Protein AF-A0A2U1NJB2-F1 (afdb_monomer)

Solvent-accessible surface area (backbone atoms only — not comparable to full-atom values): 7468 Å² total; per-residue (Å²): 140,82,83,78,80,84,75,86,80,79,88,80,79,86,85,78,90,79,94,66,78,91,64,78,76,86,46,73,67,57,51,52,41,46,52,53,21,45,53,58,59,76,66,40,75,92,48,76,90,74,63,49,72,66,59,50,33,48,51,30,40,55,53,27,46,77,74,42,75,91,63,88,76,46,42,67,56,50,51,57,50,47,53,55,53,51,50,53,50,51,54,51,51,52,53,52,51,54,51,53,56,51,50,54,51,50,52,54,49,52,55,53,57,69,62,68,77,78,124

Secondary structure (DSSP, 8-state):
--------------------S---PPPHHHHHHHHHHHHHHHT-GGGTTT--HHHHHHHHHHHHHHHSTT----HHHHHHHHHHHHHHHHHHHHHHHHHHHHHHHHHHHHHHHHHTT--

Structure (mmCIF, N/CA/C/O backbone):
data_AF-A0A2U1NJB2-F1
#
_entry.id   AF-A0A2U1NJB2-F1
#
loop_
_atom_site.group_PDB
_atom_site.id
_atom_site.type_symbol
_atom_site.label_atom_id
_atom_site.label_alt_id
_atom_site.label_comp_id
_atom_site.label_asym_id
_atom_site.label_entity_id
_atom_site.label_seq_id
_atom_site.pdbx_PDB_ins_code
_atom_site.Cartn_x
_atom_site.Cartn_y
_atom_site.Cartn_z
_atom_site.occupancy
_atom_site.B_iso_or_equiv
_atom_site.auth_seq_id
_atom_site.auth_comp_id
_atom_site.auth_asym_id
_atom_site.auth_atom_id
_atom_site.pdbx_PDB_model_num
ATOM 1 N N . MET A 1 1 ? -9.407 -38.194 5.817 1.00 38.50 1 MET A N 1
ATOM 2 C CA . MET A 1 1 ? -9.655 -37.785 4.421 1.00 38.50 1 MET A CA 1
ATOM 3 C C . MET A 1 1 ? -10.063 -36.313 4.460 1.00 38.50 1 MET A C 1
ATOM 5 O O . MET A 1 1 ? -11.223 -35.984 4.295 1.00 38.50 1 MET A O 1
ATOM 9 N N . ASP A 1 2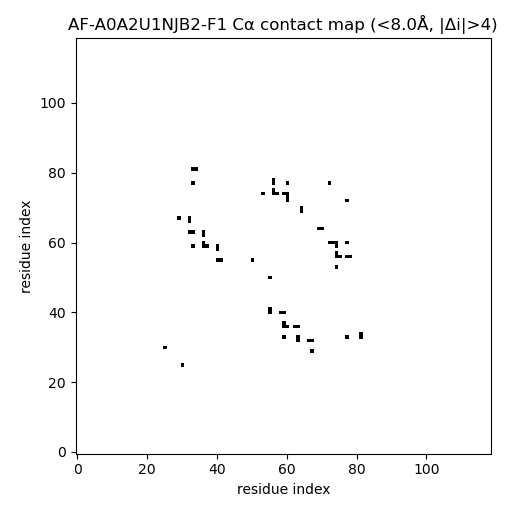 ? -9.267 -35.479 5.117 1.00 41.50 2 ASP A N 1
ATOM 10 C CA . ASP A 1 2 ? -8.056 -34.823 4.599 1.00 41.50 2 ASP A CA 1
ATOM 11 C C . ASP A 1 2 ? -8.439 -33.515 3.890 1.00 41.50 2 ASP A C 1
ATOM 13 O O . ASP A 1 2 ? -8.642 -33.456 2.683 1.00 41.50 2 ASP A O 1
ATOM 17 N N . GLY A 1 3 ? -8.665 -32.492 4.714 1.00 45.12 3 GLY A N 1
ATOM 18 C CA . GLY A 1 3 ? -8.837 -31.101 4.309 1.00 45.12 3 GLY A CA 1
ATOM 19 C C . GLY A 1 3 ? -7.681 -30.314 4.902 1.00 45.12 3 GLY A C 1
ATOM 20 O O . GLY A 1 3 ? -7.865 -29.598 5.883 1.00 45.12 3 GLY A O 1
ATOM 21 N N . GLY A 1 4 ? -6.485 -30.577 4.373 1.00 40.44 4 GLY A N 1
ATOM 22 C CA . GLY A 1 4 ? -5.232 -29.970 4.794 1.00 40.44 4 GLY A CA 1
ATOM 23 C C . GLY A 1 4 ? -5.292 -28.449 4.713 1.00 40.44 4 GLY A C 1
ATOM 24 O O . GLY A 1 4 ? -5.516 -27.868 3.653 1.00 40.44 4 GLY A O 1
ATOM 25 N N . ASP A 1 5 ? -5.096 -27.856 5.881 1.00 40.19 5 ASP A N 1
ATOM 26 C CA . ASP A 1 5 ? -4.708 -26.482 6.154 1.00 40.19 5 ASP A CA 1
ATOM 27 C C . ASP A 1 5 ? -3.739 -25.933 5.091 1.00 40.19 5 ASP A C 1
ATOM 29 O O . ASP A 1 5 ? -2.587 -26.360 4.988 1.00 40.19 5 ASP A O 1
ATOM 33 N N . LEU A 1 6 ? -4.206 -24.972 4.289 1.00 45.19 6 LEU A N 1
ATOM 34 C CA . LEU A 1 6 ? -3.340 -24.147 3.451 1.00 45.19 6 LEU A CA 1
ATOM 35 C C . LEU A 1 6 ? -2.674 -23.095 4.341 1.00 45.19 6 LEU A C 1
ATOM 37 O O . LEU A 1 6 ? -2.978 -21.902 4.265 1.00 45.19 6 LEU A O 1
ATOM 41 N N . SER A 1 7 ? -1.743 -23.547 5.181 1.00 42.19 7 SER A N 1
ATOM 42 C CA . SER A 1 7 ? -0.802 -22.659 5.844 1.00 42.19 7 SER A CA 1
ATOM 43 C C . SER A 1 7 ? 0.076 -22.025 4.759 1.00 42.19 7 SER A C 1
ATOM 45 O O . SER A 1 7 ? 0.993 -22.657 4.227 1.00 42.19 7 SER A O 1
ATOM 47 N N . LEU A 1 8 ? -0.207 -20.777 4.392 1.00 41.28 8 LEU A N 1
ATOM 48 C CA . LEU A 1 8 ? 0.729 -19.950 3.637 1.00 41.28 8 LEU A CA 1
ATOM 49 C C . LEU A 1 8 ? 1.828 -19.485 4.596 1.00 41.28 8 LEU A C 1
ATOM 51 O O . LEU A 1 8 ? 1.806 -18.364 5.098 1.00 41.28 8 LEU A O 1
ATOM 55 N N . ASN A 1 9 ? 2.768 -20.386 4.871 1.00 49.75 9 ASN A N 1
ATOM 56 C CA . ASN A 1 9 ? 4.047 -20.061 5.482 1.00 49.75 9 ASN A CA 1
ATOM 57 C C . ASN A 1 9 ? 5.046 -19.717 4.373 1.00 49.75 9 ASN A C 1
ATOM 59 O O . ASN A 1 9 ? 5.666 -20.613 3.813 1.00 49.75 9 ASN A O 1
ATOM 63 N N . GLU A 1 10 ? 5.238 -18.428 4.103 1.00 44.62 10 GLU A N 1
ATOM 64 C CA . GLU A 1 10 ? 6.469 -17.914 3.489 1.00 44.62 10 GLU A CA 1
ATOM 65 C C . GLU A 1 10 ? 6.875 -16.611 4.186 1.00 44.62 10 GLU A C 1
ATOM 67 O O . GLU A 1 10 ? 6.742 -15.501 3.670 1.00 44.62 10 GLU A O 1
ATOM 72 N N . ASP A 1 11 ? 7.384 -16.755 5.408 1.00 49.19 11 ASP A N 1
ATOM 73 C CA . ASP A 1 11 ? 8.129 -15.700 6.082 1.00 49.19 11 ASP A CA 1
ATOM 74 C C . ASP A 1 11 ? 9.571 -15.676 5.551 1.00 49.19 11 ASP A C 1
ATOM 76 O O . ASP A 1 11 ? 10.468 -16.304 6.112 1.00 49.19 11 ASP A O 1
ATOM 80 N N . VAL A 1 12 ? 9.831 -14.906 4.489 1.00 46.34 12 VAL A N 1
ATOM 81 C CA . VAL A 1 12 ? 11.201 -14.478 4.152 1.00 46.34 12 VAL A CA 1
ATOM 82 C C . VAL A 1 12 ? 11.388 -13.030 4.596 1.00 46.34 12 VAL A C 1
ATOM 84 O O . VAL A 1 12 ? 11.109 -12.071 3.878 1.00 46.34 12 VAL A O 1
ATOM 87 N N . GLN A 1 13 ? 11.857 -12.874 5.834 1.00 56.62 13 GLN A N 1
ATOM 88 C CA . GLN A 1 13 ? 12.224 -11.589 6.427 1.00 56.62 13 GLN A CA 1
ATOM 89 C C . GLN A 1 13 ? 13.696 -11.266 6.115 1.00 56.62 13 GLN A C 1
ATOM 91 O O . GLN A 1 13 ? 14.605 -11.791 6.756 1.00 56.62 13 GLN A O 1
ATOM 96 N N . VAL A 1 14 ? 13.955 -10.362 5.163 1.00 40.06 14 VAL A N 1
ATOM 97 C CA . VAL A 1 14 ? 15.296 -9.772 4.974 1.00 40.06 14 VAL A CA 1
ATOM 98 C C . VAL A 1 14 ? 15.466 -8.607 5.950 1.00 40.06 14 VAL A C 1
ATOM 100 O O . VAL A 1 14 ? 14.940 -7.510 5.758 1.00 40.06 14 VAL A O 1
ATOM 103 N N . GLY A 1 15 ? 16.182 -8.870 7.043 1.00 40.56 15 GLY A N 1
ATOM 104 C CA . GLY A 1 15 ? 16.401 -7.925 8.132 1.00 40.56 15 GLY A CA 1
ATOM 105 C C . GLY A 1 15 ? 17.368 -6.786 7.792 1.00 40.56 15 GLY A C 1
ATOM 106 O O . GLY A 1 15 ? 18.482 -6.998 7.315 1.00 40.56 15 GLY A O 1
ATOM 107 N N . LYS A 1 16 ? 16.984 -5.561 8.163 1.00 36.66 16 LYS A N 1
ATOM 108 C CA . LYS A 1 16 ? 17.919 -4.467 8.464 1.00 36.66 16 LYS A CA 1
ATOM 109 C C . LYS A 1 16 ? 17.457 -3.811 9.766 1.00 36.66 16 LYS A C 1
ATOM 111 O O . LYS A 1 16 ? 16.448 -3.111 9.793 1.00 36.66 16 LYS A O 1
ATOM 116 N N . GLY A 1 17 ? 18.152 -4.119 10.859 1.00 41.47 17 GLY A N 1
ATOM 117 C CA . GLY A 1 17 ? 17.814 -3.632 12.193 1.00 41.47 17 GLY A CA 1
ATOM 118 C C . GLY A 1 17 ? 17.953 -2.115 12.325 1.00 41.47 17 GLY A C 1
ATOM 119 O O . GLY A 1 17 ? 18.850 -1.519 11.736 1.00 41.47 17 GLY A O 1
ATOM 120 N N . ASN A 1 18 ? 17.054 -1.518 13.112 1.00 33.31 18 ASN A N 1
ATOM 121 C CA . ASN A 1 18 ? 17.341 -0.407 14.021 1.00 33.31 18 ASN A CA 1
ATOM 122 C C . ASN A 1 18 ? 16.186 -0.259 15.026 1.00 33.31 18 ASN A C 1
ATOM 124 O O . ASN A 1 18 ? 15.015 -0.141 14.663 1.00 33.31 18 ASN A O 1
ATOM 128 N N . SER A 1 19 ? 16.545 -0.296 16.302 1.00 52.34 19 SER A N 1
ATOM 129 C CA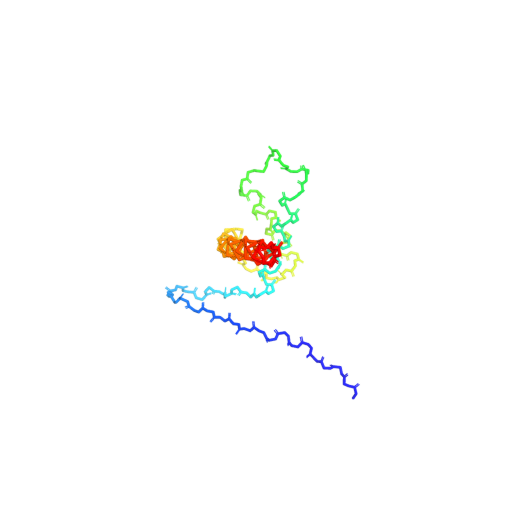 . SER A 1 19 ? 15.684 -0.334 17.481 1.00 52.34 19 SER A CA 1
ATOM 130 C C . SER A 1 19 ? 14.835 0.935 17.618 1.00 52.34 19 SER A C 1
ATOM 132 O O . SER A 1 19 ? 15.362 2.032 17.800 1.00 52.34 19 SER A O 1
ATOM 134 N N . LYS A 1 20 ? 13.507 0.784 17.565 1.00 42.31 20 LYS A N 1
ATOM 135 C CA . LYS A 1 20 ? 12.515 1.731 18.107 1.00 42.31 20 LYS A CA 1
ATOM 136 C C . LYS A 1 20 ? 11.175 1.005 18.253 1.00 42.31 20 LYS A C 1
ATOM 138 O O . LYS A 1 20 ? 10.558 0.714 17.235 1.00 42.31 20 LYS A O 1
ATOM 143 N N . ALA A 1 21 ? 10.806 0.738 19.511 1.00 43.09 21 ALA A N 1
ATOM 144 C CA . ALA A 1 21 ? 9.495 0.331 20.032 1.00 43.09 21 ALA A CA 1
ATOM 145 C C . ALA A 1 21 ? 8.631 -0.506 19.081 1.00 43.09 21 ALA A C 1
ATOM 147 O O . ALA A 1 21 ? 8.014 0.084 18.201 1.00 43.09 21 ALA A O 1
ATOM 148 N N . ASP A 1 22 ? 8.591 -1.830 19.286 1.00 45.09 22 ASP A N 1
ATOM 149 C CA . ASP A 1 22 ? 7.622 -2.817 18.771 1.00 45.09 22 ASP A CA 1
ATOM 150 C C . ASP A 1 22 ? 6.719 -2.322 17.633 1.00 45.09 22 ASP A C 1
ATOM 152 O O . ASP A 1 22 ? 5.486 -2.300 17.714 1.00 45.09 22 ASP 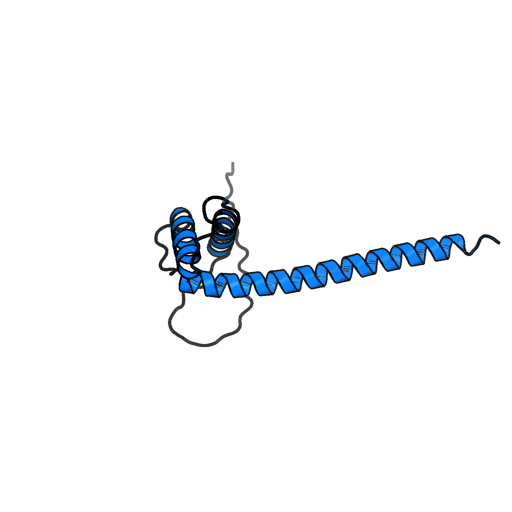A O 1
ATOM 156 N N . LYS A 1 23 ? 7.332 -1.887 16.530 1.00 59.81 23 LYS A N 1
ATOM 157 C CA . LYS A 1 23 ? 6.590 -1.565 15.323 1.00 59.81 23 LYS A CA 1
ATOM 158 C C . LYS A 1 23 ? 6.163 -2.909 14.789 1.00 59.81 23 LYS A C 1
ATOM 160 O O . LYS A 1 23 ? 6.988 -3.603 14.208 1.00 59.81 23 LYS A O 1
ATOM 165 N N . LYS A 1 24 ? 4.894 -3.273 15.009 1.00 73.38 24 LYS A N 1
ATOM 166 C CA . LYS A 1 24 ? 4.286 -4.474 14.425 1.00 73.38 24 LYS A CA 1
ATOM 167 C C . LYS A 1 24 ? 4.776 -4.594 12.982 1.00 73.38 24 LYS A C 1
ATOM 169 O O . LYS A 1 24 ? 4.531 -3.677 12.187 1.00 73.38 24 LYS A O 1
ATOM 174 N N . ASN A 1 25 ? 5.496 -5.666 12.671 1.00 88.00 25 ASN A N 1
ATOM 175 C CA . ASN A 1 25 ? 6.026 -5.884 11.330 1.00 88.00 25 ASN A CA 1
ATOM 176 C C . ASN A 1 25 ? 4.869 -5.929 10.325 1.00 88.00 25 ASN A C 1
ATOM 178 O O . ASN A 1 25 ? 3.741 -6.264 10.690 1.00 88.00 25 ASN A O 1
ATOM 182 N N . TRP A 1 26 ? 5.127 -5.503 9.091 1.00 93.94 26 TRP A N 1
ATOM 183 C CA . TRP A 1 26 ? 4.155 -5.633 8.007 1.00 93.94 26 TRP A CA 1
ATOM 184 C C . TR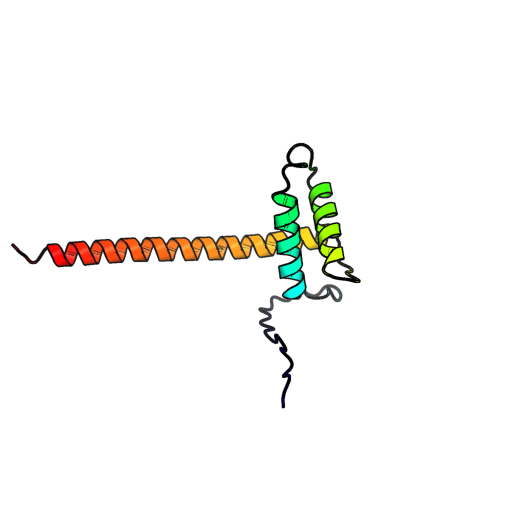P A 1 26 ? 4.108 -7.092 7.570 1.00 93.94 26 TRP A C 1
ATOM 186 O O . TRP A 1 26 ? 5.160 -7.676 7.322 1.00 93.94 26 TRP A O 1
ATOM 196 N N . THR A 1 27 ? 2.913 -7.672 7.498 1.00 94.00 27 THR A N 1
ATOM 197 C CA . THR A 1 27 ? 2.737 -9.026 6.954 1.00 94.00 27 THR A CA 1
ATOM 198 C C . THR A 1 27 ? 2.492 -8.969 5.449 1.00 94.00 27 THR A C 1
ATOM 200 O O . THR A 1 27 ? 2.000 -7.960 4.939 1.00 94.00 27 THR A O 1
ATOM 203 N N . ALA A 1 28 ? 2.755 -10.065 4.733 1.00 93.25 28 ALA A N 1
ATOM 204 C CA . ALA A 1 28 ? 2.446 -10.159 3.304 1.00 93.25 28 ALA A CA 1
ATOM 205 C C . ALA A 1 28 ? 0.952 -9.891 3.019 1.00 93.25 28 ALA A C 1
ATOM 207 O O . ALA A 1 28 ? 0.604 -9.219 2.052 1.00 93.25 28 ALA A O 1
ATOM 208 N N . ILE A 1 29 ? 0.058 -10.338 3.909 1.00 94.88 29 ILE A N 1
ATOM 209 C CA . ILE A 1 29 ? -1.386 -10.078 3.811 1.00 94.88 29 ILE A CA 1
ATOM 210 C C . ILE A 1 29 ? -1.681 -8.573 3.912 1.00 94.88 29 ILE A C 1
ATOM 212 O O . ILE A 1 29 ? -2.446 -8.042 3.104 1.00 94.88 29 ILE A O 1
ATOM 216 N N . GLU A 1 30 ? -1.059 -7.869 4.866 1.00 96.19 30 GLU A N 1
ATOM 217 C CA . GLU A 1 30 ? -1.197 -6.412 4.985 1.00 96.19 30 GLU A CA 1
ATOM 218 C C . GLU A 1 30 ? -0.637 -5.696 3.742 1.00 96.19 30 GLU A C 1
ATOM 220 O O . GLU A 1 30 ? -1.237 -4.740 3.253 1.00 96.19 30 GLU A O 1
ATOM 225 N N . GLU A 1 31 ? 0.484 -6.155 3.191 1.00 96.81 31 GLU A N 1
ATOM 226 C CA . GLU A 1 31 ? 1.081 -5.574 1.982 1.00 96.81 31 GLU A CA 1
ATOM 227 C C . GLU A 1 31 ? 0.185 -5.747 0.749 1.00 96.81 31 GLU A C 1
ATOM 229 O O . GLU A 1 31 ? -0.042 -4.786 0.008 1.00 96.81 31 GLU A O 1
ATOM 234 N N . VAL A 1 32 ? -0.394 -6.936 0.562 1.00 96.38 32 VAL A N 1
ATOM 235 C CA . VAL A 1 32 ? -1.354 -7.210 -0.517 1.00 96.38 32 VAL A CA 1
ATOM 236 C C . VAL A 1 32 ? -2.615 -6.360 -0.355 1.00 96.38 32 VAL A C 1
ATOM 238 O O . VAL A 1 32 ? -3.103 -5.790 -1.335 1.00 96.38 32 VAL A O 1
ATOM 241 N N . ALA A 1 33 ? -3.143 -6.235 0.865 1.00 97.62 33 ALA A N 1
ATOM 242 C CA . ALA A 1 33 ? -4.304 -5.389 1.135 1.00 97.62 33 ALA A CA 1
ATOM 243 C C . ALA A 1 33 ? -4.013 -3.906 0.846 1.00 97.62 33 ALA A C 1
ATOM 245 O O . ALA A 1 33 ? -4.845 -3.223 0.245 1.00 97.62 33 ALA A O 1
ATOM 246 N N . LEU A 1 34 ? -2.819 -3.421 1.204 1.00 98.00 34 LEU A N 1
ATOM 247 C CA . LEU A 1 34 ? -2.376 -2.062 0.892 1.00 98.00 34 LEU A CA 1
ATOM 248 C C . LEU A 1 34 ? -2.289 -1.831 -0.622 1.00 98.00 34 LEU A C 1
ATOM 250 O O . LEU A 1 34 ? -2.792 -0.819 -1.109 1.00 98.00 34 LEU A O 1
ATOM 254 N N . ALA A 1 35 ? -1.712 -2.771 -1.373 1.00 97.25 35 ALA A N 1
ATOM 255 C CA . ALA A 1 35 ? -1.626 -2.665 -2.829 1.00 97.25 35 ALA A CA 1
ATOM 256 C C . ALA A 1 35 ? -3.011 -2.617 -3.490 1.00 97.25 35 ALA A C 1
ATOM 258 O O . ALA A 1 35 ? -3.267 -1.749 -4.329 1.00 97.25 35 ALA A O 1
ATOM 259 N N . LYS A 1 36 ? -3.933 -3.490 -3.064 1.00 96.06 36 LYS A N 1
ATOM 260 C CA . LYS A 1 36 ? -5.324 -3.497 -3.545 1.00 96.06 36 LYS A CA 1
ATOM 261 C C . LYS A 1 36 ? -6.028 -2.168 -3.267 1.00 96.06 36 LYS A C 1
ATOM 263 O O . LYS A 1 36 ? -6.621 -1.593 -4.179 1.00 96.06 36 LYS A O 1
ATOM 268 N N . ALA A 1 37 ? -5.924 -1.661 -2.037 1.00 96.12 37 ALA A N 1
ATOM 269 C CA . ALA A 1 37 ? -6.511 -0.381 -1.650 1.00 96.12 37 ALA A CA 1
ATOM 270 C C . ALA A 1 37 ? -5.929 0.784 -2.467 1.00 96.12 37 ALA A C 1
ATOM 272 O O . ALA A 1 37 ? -6.676 1.629 -2.960 1.00 96.12 37 ALA A O 1
ATOM 273 N N . TRP A 1 38 ? -4.607 0.812 -2.664 1.00 95.25 38 TRP A N 1
ATOM 274 C CA . TRP A 1 38 ? -3.952 1.859 -3.444 1.00 95.25 38 TRP A CA 1
ATOM 275 C C . TRP A 1 38 ? -4.436 1.877 -4.897 1.00 95.25 38 TRP A C 1
ATOM 277 O O . TRP A 1 38 ? -4.828 2.940 -5.374 1.00 95.25 38 TRP A O 1
ATOM 287 N N . ILE A 1 39 ? -4.474 0.722 -5.576 1.00 93.31 39 ILE A N 1
ATOM 288 C CA . ILE A 1 39 ? -4.942 0.606 -6.971 1.00 93.31 39 ILE A CA 1
ATOM 289 C C . ILE A 1 39 ? -6.404 1.048 -7.095 1.00 93.31 39 ILE A C 1
ATOM 291 O O . ILE A 1 39 ? -6.749 1.800 -8.008 1.00 93.31 39 ILE A O 1
ATOM 295 N N . HIS A 1 40 ? -7.263 0.612 -6.171 1.00 91.38 40 HIS A N 1
ATOM 296 C CA . HIS A 1 40 ? -8.679 0.974 -6.182 1.00 91.38 40 HIS A CA 1
ATOM 297 C C . HIS A 1 40 ? -8.883 2.495 -6.087 1.00 91.38 40 HIS A C 1
ATOM 299 O O . HIS A 1 40 ? -9.660 3.073 -6.849 1.00 91.38 40 HIS A O 1
ATOM 305 N N . ILE A 1 41 ? -8.158 3.160 -5.182 1.00 91.19 41 ILE A N 1
ATOM 306 C CA . ILE A 1 41 ? -8.298 4.605 -4.963 1.00 91.19 41 ILE A CA 1
ATOM 307 C C . ILE A 1 41 ? -7.602 5.428 -6.054 1.00 91.19 41 ILE A C 1
ATOM 309 O O . ILE A 1 41 ? -8.171 6.428 -6.497 1.00 91.19 41 ILE A O 1
ATOM 313 N N . SER A 1 42 ? -6.412 5.026 -6.512 1.00 87.19 42 SER A N 1
ATOM 314 C CA . SER A 1 42 ? -5.633 5.782 -7.505 1.00 87.19 42 SER A CA 1
ATOM 315 C C . SER A 1 42 ? -6.254 5.768 -8.906 1.00 87.19 42 SER A C 1
ATOM 317 O O . SER A 1 42 ? -6.047 6.702 -9.677 1.00 87.19 42 SER A O 1
ATOM 319 N N . THR A 1 43 ? -7.057 4.750 -9.227 1.00 83.38 43 THR A N 1
ATOM 320 C CA . THR A 1 43 ? -7.724 4.605 -10.535 1.00 83.38 43 THR A CA 1
ATOM 321 C C . THR A 1 43 ? -9.175 5.106 -10.549 1.00 83.38 43 THR A C 1
ATOM 323 O O . THR A 1 43 ? -9.824 5.131 -11.600 1.00 83.38 43 THR A O 1
ATOM 326 N N . CYS A 1 44 ? -9.707 5.554 -9.407 1.00 78.50 44 CYS A N 1
ATOM 327 C CA . CYS A 1 44 ? -11.084 6.024 -9.296 1.00 78.50 44 CYS A CA 1
ATOM 328 C C . CYS A 1 44 ? -11.272 7.410 -9.952 1.00 78.50 44 CYS A C 1
ATOM 330 O O . CYS A 1 44 ? -10.998 8.455 -9.355 1.00 78.50 44 CYS A O 1
ATOM 332 N N . LYS A 1 45 ? -11.818 7.423 -11.180 1.00 63.62 45 LYS A N 1
ATOM 333 C CA . LYS A 1 45 ? -12.067 8.631 -12.006 1.00 63.62 45 LYS A CA 1
ATOM 334 C C . LYS A 1 45 ? -12.840 9.745 -11.292 1.00 63.62 45 LYS A C 1
ATOM 336 O O . LYS A 1 45 ? -12.647 10.916 -11.597 1.00 63.62 45 LYS A O 1
ATOM 341 N N . LYS A 1 46 ? -13.705 9.389 -10.336 1.00 62.12 46 LYS A N 1
ATOM 342 C CA . LYS A 1 46 ? -14.592 10.320 -9.618 1.00 62.12 46 LYS A CA 1
ATOM 343 C C . LYS A 1 46 ? -13.846 11.314 -8.724 1.00 62.12 46 LYS A C 1
ATOM 345 O O . LYS A 1 46 ? -14.460 12.254 -8.238 1.00 62.12 46 LYS A O 1
ATOM 350 N N . VAL A 1 47 ? -12.556 11.091 -8.474 1.00 60.22 47 VAL A N 1
ATOM 351 C CA . VAL A 1 47 ? -11.794 11.856 -7.482 1.00 60.22 47 VAL A CA 1
ATOM 352 C C . VAL A 1 47 ? -10.555 12.554 -8.058 1.00 60.22 47 VAL A C 1
ATOM 354 O O . VAL A 1 47 ? -9.861 13.265 -7.341 1.00 60.22 47 VAL A O 1
ATOM 357 N N . GLY A 1 48 ? -10.269 12.393 -9.351 1.00 53.53 48 GLY A N 1
ATOM 358 C CA . GLY A 1 48 ? -8.971 12.750 -9.937 1.00 53.53 48 GLY A CA 1
ATOM 359 C C . GLY A 1 48 ? -8.574 14.232 -9.896 1.00 53.53 48 GLY A C 1
ATOM 360 O O . GLY A 1 48 ? -7.394 14.517 -10.050 1.00 53.53 48 GLY A O 1
ATOM 361 N N . ASN A 1 49 ? -9.507 15.167 -9.670 1.00 54.00 49 ASN A N 1
ATOM 362 C CA . ASN A 1 49 ? -9.226 16.607 -9.774 1.00 54.00 49 ASN A CA 1
ATOM 363 C C . ASN A 1 49 ? -9.152 17.360 -8.426 1.00 54.00 49 ASN A C 1
ATOM 365 O O . ASN A 1 49 ? -8.758 18.518 -8.405 1.00 54.00 49 ASN A O 1
ATOM 369 N N . GLU A 1 50 ? -9.499 16.721 -7.298 1.00 53.78 50 GLU A N 1
ATOM 370 C CA . GLU A 1 50 ? -9.581 17.377 -5.971 1.00 53.78 50 GLU A CA 1
ATOM 371 C C . GLU A 1 50 ? -8.918 16.569 -4.832 1.00 53.78 50 GLU A C 1
ATOM 373 O O . GLU A 1 50 ? -9.107 16.859 -3.648 1.00 53.78 50 GLU A O 1
ATOM 378 N N . GLN A 1 51 ? -8.127 15.533 -5.140 1.00 62.84 51 GLN A N 1
ATOM 379 C CA . GLN A 1 51 ? -7.416 14.783 -4.097 1.00 62.84 51 GLN A CA 1
ATOM 380 C C . GLN A 1 51 ? -6.204 15.561 -3.578 1.00 62.84 51 GLN A C 1
ATOM 382 O O . GLN A 1 51 ? -5.099 15.474 -4.112 1.00 62.84 51 GLN A O 1
ATOM 387 N N . GLY A 1 52 ? -6.379 16.251 -2.451 1.00 77.31 52 GLY A N 1
ATOM 388 C CA . GLY A 1 52 ? -5.249 16.537 -1.570 1.00 77.31 52 GLY A CA 1
ATOM 389 C C . GLY A 1 52 ? -4.553 15.224 -1.187 1.00 77.31 52 GLY A C 1
ATOM 390 O O . GLY A 1 52 ? -5.221 14.232 -0.891 1.00 77.31 52 GLY A O 1
ATOM 391 N N . ARG A 1 53 ? -3.212 15.202 -1.192 1.00 81.25 53 ARG A N 1
ATOM 392 C CA . ARG A 1 53 ? -2.417 13.985 -0.919 1.00 81.25 53 ARG A CA 1
ATOM 393 C C . ARG A 1 53 ? -2.855 13.266 0.360 1.00 81.25 53 ARG A C 1
ATOM 395 O O . ARG A 1 53 ? -2.965 12.046 0.356 1.00 81.25 53 ARG A O 1
ATOM 402 N N . ASP A 1 54 ? -3.160 14.008 1.420 1.00 87.00 54 ASP A N 1
ATOM 403 C CA . ASP A 1 54 ? -3.592 13.425 2.695 1.00 87.00 54 ASP A CA 1
ATOM 404 C C . ASP A 1 54 ? -4.980 12.780 2.586 1.00 87.00 54 ASP A C 1
ATOM 406 O O . ASP A 1 54 ? -5.178 11.660 3.051 1.00 87.00 54 ASP A O 1
ATOM 410 N N . LYS A 1 55 ? -5.909 13.405 1.848 1.00 87.88 55 LYS A N 1
ATOM 411 C CA . LYS A 1 55 ? -7.238 12.841 1.561 1.00 87.88 55 LYS A CA 1
ATOM 412 C C . LYS A 1 55 ? -7.179 11.552 0.748 1.00 87.88 55 LYS A C 1
ATOM 414 O O . LYS A 1 55 ? -8.010 10.671 0.953 1.00 87.88 55 LYS A O 1
ATOM 419 N N . MET A 1 56 ? -6.212 11.419 -0.159 1.00 89.31 56 MET A N 1
ATOM 420 C CA . MET A 1 56 ? -5.978 10.156 -0.863 1.00 89.31 56 MET A C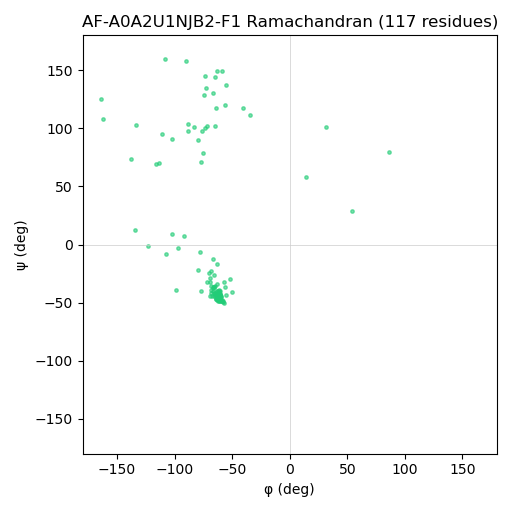A 1
ATOM 421 C C . MET A 1 56 ? -5.598 9.051 0.132 1.00 89.31 56 MET A C 1
ATOM 423 O O . MET A 1 56 ? -6.192 7.975 0.112 1.00 89.31 56 MET A O 1
ATOM 427 N N . TRP A 1 57 ? -4.650 9.322 1.033 1.00 94.19 57 TRP A N 1
ATOM 428 C CA . TRP A 1 57 ? -4.189 8.339 2.016 1.00 94.19 57 TRP A CA 1
ATOM 429 C C . TRP A 1 57 ? -5.235 8.003 3.083 1.00 94.19 57 TRP A C 1
ATOM 431 O O . TRP A 1 57 ? -5.284 6.854 3.519 1.00 94.19 57 TRP A O 1
ATOM 441 N N . GLU A 1 58 ? -6.091 8.950 3.469 1.00 93.88 58 GLU A N 1
ATOM 442 C CA . GLU A 1 58 ? -7.256 8.686 4.326 1.00 93.88 58 GLU A CA 1
ATOM 443 C C . GLU A 1 58 ? -8.194 7.649 3.688 1.00 93.88 58 GLU A C 1
ATOM 445 O O . GLU A 1 58 ? -8.528 6.652 4.318 1.00 93.88 58 GLU A O 1
ATOM 450 N N . ARG A 1 59 ? -8.529 7.802 2.403 1.00 93.12 59 ARG A N 1
ATOM 451 C CA . ARG A 1 59 ? -9.400 6.848 1.689 1.00 93.12 59 ARG A CA 1
ATOM 452 C C . ARG A 1 59 ? -8.749 5.485 1.482 1.00 93.12 59 ARG A C 1
ATOM 454 O O . ARG A 1 59 ? -9.416 4.455 1.541 1.00 93.12 59 ARG A O 1
ATOM 461 N N . ILE A 1 60 ? -7.438 5.466 1.238 1.00 95.25 60 ILE A N 1
ATOM 462 C CA . ILE A 1 60 ? -6.683 4.209 1.178 1.00 95.25 60 ILE A CA 1
ATOM 463 C C . ILE A 1 60 ? -6.746 3.511 2.540 1.00 95.25 60 ILE A C 1
ATOM 465 O O . ILE A 1 60 ? -6.947 2.301 2.578 1.00 95.25 60 ILE A O 1
ATOM 469 N N . LEU A 1 61 ? -6.617 4.252 3.648 1.00 96.25 61 LEU A N 1
ATOM 470 C CA . LEU A 1 61 ? -6.762 3.692 4.991 1.00 96.25 61 LEU A CA 1
ATOM 471 C C . LEU A 1 61 ? -8.168 3.126 5.225 1.00 96.25 61 LEU A C 1
ATOM 473 O O . LEU A 1 61 ? -8.274 2.023 5.750 1.00 96.25 61 LEU A O 1
ATOM 477 N N . GLU A 1 62 ? -9.223 3.832 4.814 1.00 94.81 62 GLU A N 1
ATOM 478 C CA . GLU A 1 62 ? -10.609 3.348 4.917 1.00 94.81 62 GLU A CA 1
ATOM 479 C C . GLU A 1 62 ? -10.801 2.016 4.175 1.00 94.81 62 GLU A C 1
ATOM 481 O O . GLU A 1 62 ? -11.278 1.039 4.754 1.00 94.81 62 GLU A O 1
ATOM 486 N N . HIS A 1 63 ? -10.356 1.932 2.917 1.00 95.38 63 HIS A N 1
ATOM 487 C CA . HIS A 1 63 ? -10.439 0.694 2.135 1.00 95.38 63 HIS A CA 1
ATOM 488 C C . HIS A 1 63 ? -9.559 -0.424 2.724 1.00 95.38 63 HIS A C 1
ATOM 490 O O . HIS A 1 63 ? -9.921 -1.603 2.705 1.00 95.38 63 HIS A O 1
ATOM 496 N N . PHE A 1 64 ? -8.388 -0.076 3.257 1.00 97.12 64 PHE A N 1
ATOM 497 C CA . PHE A 1 64 ? -7.488 -1.023 3.910 1.00 97.12 64 PHE A CA 1
ATOM 498 C C . PHE A 1 64 ? -8.098 -1.599 5.196 1.00 97.12 64 PHE A C 1
ATOM 500 O O . PHE A 1 64 ? -8.064 -2.813 5.388 1.00 97.12 64 PHE A O 1
ATOM 507 N N . ALA A 1 65 ? -8.707 -0.762 6.039 1.00 96.25 65 ALA A N 1
ATOM 508 C CA . ALA A 1 65 ? -9.356 -1.176 7.284 1.00 96.25 65 ALA A CA 1
ATOM 509 C C . ALA A 1 65 ? -10.591 -2.063 7.046 1.00 96.25 65 ALA A C 1
ATOM 511 O O . ALA A 1 65 ? -10.905 -2.905 7.883 1.00 96.25 65 ALA A O 1
ATOM 512 N N . ALA A 1 66 ? -11.247 -1.941 5.886 1.00 94.38 66 ALA A N 1
ATOM 513 C CA . ALA A 1 66 ? -12.305 -2.865 5.473 1.00 94.38 66 ALA A CA 1
ATOM 514 C C . ALA A 1 66 ? -11.783 -4.281 5.150 1.00 94.38 66 ALA A C 1
ATOM 516 O O . ALA A 1 66 ? -12.549 -5.239 5.187 1.00 94.38 66 ALA A O 1
ATOM 517 N N . THR A 1 67 ? -10.491 -4.422 4.826 1.00 93.62 67 THR A N 1
ATOM 518 C CA . THR A 1 67 ? -9.853 -5.716 4.515 1.00 93.62 67 THR A CA 1
ATOM 519 C C . THR A 1 67 ? -9.094 -6.290 5.714 1.00 93.62 67 THR A C 1
ATOM 521 O O . THR A 1 67 ? -9.115 -7.497 5.935 1.00 93.62 67 THR A O 1
ATOM 524 N N . ILE A 1 68 ? -8.412 -5.438 6.485 1.00 95.19 68 ILE A N 1
ATOM 525 C CA . ILE A 1 68 ? -7.629 -5.816 7.666 1.00 95.19 68 ILE A CA 1
ATOM 526 C C . ILE A 1 68 ? -8.339 -5.278 8.911 1.00 95.19 68 ILE A C 1
ATOM 528 O O . ILE A 1 68 ? -8.147 -4.122 9.298 1.00 95.19 68 ILE A O 1
ATOM 532 N N . THR A 1 69 ? -9.153 -6.127 9.539 1.00 88.25 69 THR A N 1
ATOM 533 C CA . THR A 1 69 ? -9.887 -5.789 10.765 1.00 88.25 69 THR A CA 1
ATOM 534 C C . THR A 1 69 ? -8.929 -5.498 11.926 1.00 88.25 69 THR A C 1
ATOM 536 O O . THR A 1 69 ? -7.820 -6.032 11.985 1.00 88.25 69 THR A O 1
ATOM 539 N N . ASP A 1 70 ? -9.339 -4.616 12.843 1.00 88.31 70 ASP A N 1
ATOM 540 C CA . 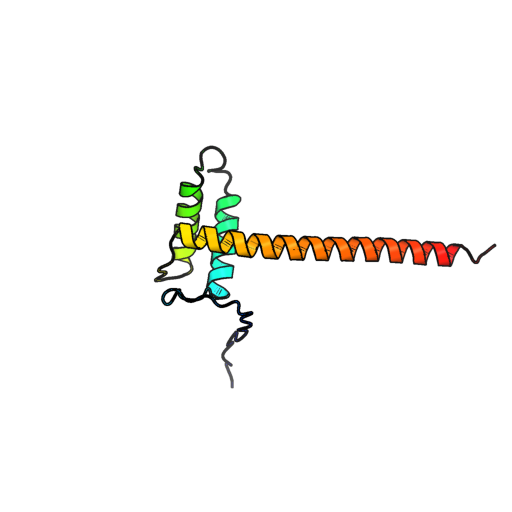ASP A 1 70 ? -8.565 -4.194 14.026 1.00 88.31 70 ASP A CA 1
ATOM 541 C C . ASP A 1 70 ? -7.156 -3.661 13.726 1.00 88.31 70 ASP A C 1
ATOM 543 O O . ASP A 1 70 ? -6.223 -3.736 14.539 1.00 88.31 70 ASP A O 1
ATOM 547 N N . THR A 1 71 ? -6.978 -3.089 12.536 1.00 91.00 71 THR A N 1
ATOM 548 C CA . THR A 1 71 ? -5.706 -2.488 12.177 1.00 91.00 71 THR A CA 1
ATOM 549 C C . THR A 1 71 ? -5.401 -1.253 13.027 1.00 91.00 71 THR A C 1
ATOM 551 O O . THR A 1 71 ? -6.200 -0.330 13.151 1.00 91.00 71 THR A O 1
ATOM 554 N N . LYS A 1 72 ? -4.188 -1.208 13.589 1.00 93.06 72 LYS A N 1
ATOM 555 C CA . LYS A 1 72 ? -3.634 -0.024 14.276 1.00 93.06 72 LYS A CA 1
ATOM 556 C C . LYS A 1 72 ? -2.826 0.869 13.329 1.00 93.06 72 LYS A C 1
ATOM 558 O O . LYS A 1 72 ? -2.109 1.767 13.773 1.00 93.06 72 LYS A O 1
ATOM 563 N N . ARG A 1 73 ? -2.847 0.571 12.026 1.00 94.69 73 ARG A N 1
ATOM 564 C CA . ARG A 1 73 ? -2.092 1.320 11.020 1.00 94.69 73 ARG A CA 1
ATOM 565 C C . ARG A 1 73 ? -2.752 2.675 10.780 1.00 94.69 73 ARG A C 1
ATOM 567 O O . ARG A 1 73 ? -3.968 2.806 10.797 1.00 94.69 73 ARG A O 1
ATOM 574 N N . THR A 1 74 ? -1.933 3.686 10.525 1.00 95.88 74 THR A N 1
ATOM 575 C CA . THR A 1 74 ? -2.381 5.038 10.166 1.00 95.88 74 THR A CA 1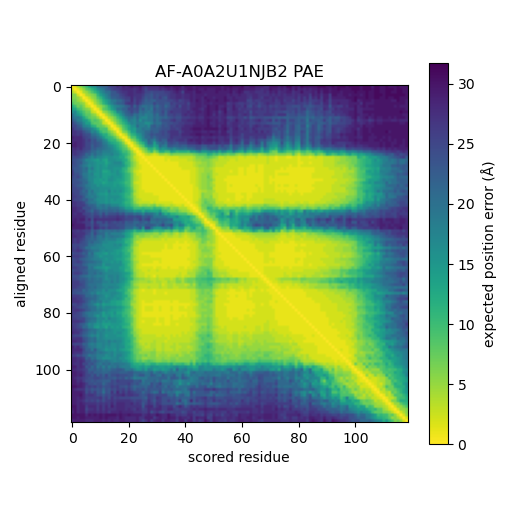
ATOM 576 C C . THR A 1 74 ? -2.098 5.319 8.697 1.00 95.88 74 THR A C 1
ATOM 578 O O . THR A 1 74 ? -1.201 4.709 8.108 1.00 95.88 74 THR A O 1
ATOM 581 N N . HIS A 1 75 ? -2.786 6.301 8.113 1.00 95.06 75 HIS A N 1
ATOM 582 C CA . HIS A 1 75 ? -2.575 6.692 6.718 1.00 95.06 75 HIS A CA 1
ATOM 583 C C . HIS A 1 75 ? -1.109 7.097 6.439 1.00 95.06 75 HIS A C 1
ATOM 585 O O . HIS A 1 75 ? -0.564 6.792 5.380 1.00 95.06 75 HIS A O 1
ATOM 591 N N . HIS A 1 76 ? -0.422 7.679 7.431 1.00 95.56 76 HIS A N 1
ATOM 592 C CA . HIS A 1 76 ? 1.015 7.960 7.374 1.00 95.56 76 HIS A CA 1
ATOM 593 C C . HIS A 1 76 ? 1.849 6.678 7.276 1.00 95.56 76 HIS A C 1
ATOM 595 O O . HIS A 1 76 ? 2.749 6.586 6.442 1.00 95.56 76 HIS A O 1
ATOM 601 N N . SER A 1 77 ? 1.550 5.675 8.109 1.00 95.88 77 SER A N 1
ATOM 602 C CA . SER A 1 77 ? 2.279 4.404 8.080 1.00 95.88 77 SER A CA 1
ATOM 603 C C . SER A 1 77 ? 2.079 3.649 6.763 1.00 95.88 77 SER A C 1
ATOM 605 O O . SER A 1 77 ? 3.037 3.068 6.251 1.00 95.88 77 SER A O 1
ATOM 607 N N . LEU A 1 78 ? 0.875 3.724 6.183 1.00 96.94 78 LEU A N 1
ATOM 608 C CA . LEU A 1 78 ? 0.563 3.175 4.862 1.00 96.94 78 LEU A CA 1
ATOM 609 C C . LEU A 1 78 ? 1.372 3.888 3.774 1.00 96.94 78 LEU A C 1
ATOM 611 O O . LEU A 1 78 ? 2.010 3.224 2.965 1.00 96.94 78 LEU A O 1
ATOM 615 N N . ASN A 1 79 ? 1.421 5.224 3.799 1.00 96.00 79 ASN A N 1
ATOM 616 C CA . ASN A 1 79 ? 2.213 6.019 2.857 1.00 96.00 79 ASN A CA 1
ATOM 617 C C . ASN A 1 79 ? 3.701 5.636 2.897 1.00 96.00 79 ASN A C 1
ATOM 619 O O . ASN A 1 79 ? 4.304 5.334 1.865 1.00 96.00 79 ASN A O 1
ATOM 623 N N . THR A 1 80 ? 4.297 5.585 4.092 1.00 96.19 80 THR A N 1
ATOM 624 C CA . THR A 1 80 ? 5.697 5.167 4.252 1.00 96.19 80 THR A CA 1
ATOM 625 C C . THR A 1 80 ? 5.927 3.749 3.732 1.00 96.19 80 THR A C 1
ATOM 627 O O . THR A 1 80 ? 6.903 3.517 3.018 1.00 96.19 80 THR A O 1
ATOM 630 N N . LYS A 1 81 ? 5.036 2.801 4.050 1.00 96.69 81 LYS A N 1
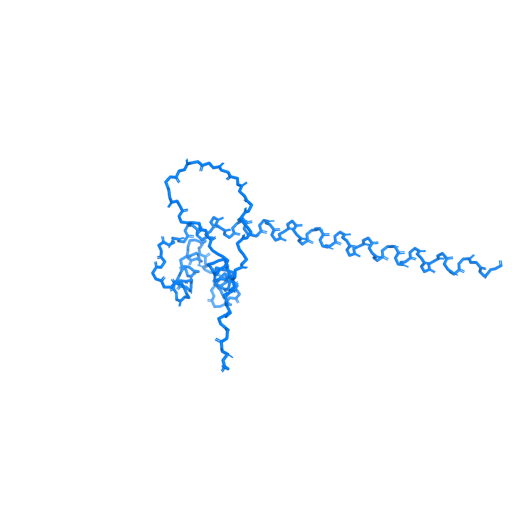ATOM 631 C CA . LYS A 1 81 ? 5.171 1.421 3.577 1.00 96.69 81 LYS A CA 1
ATOM 632 C C . LYS A 1 81 ? 5.059 1.325 2.057 1.00 96.69 81 LYS A C 1
ATOM 634 O O . LYS A 1 81 ? 5.904 0.685 1.432 1.00 96.69 81 LYS A O 1
ATOM 639 N N . TRP A 1 82 ? 4.074 1.999 1.471 1.00 97.06 82 TRP A N 1
ATOM 640 C CA . TRP A 1 82 ? 3.860 2.014 0.030 1.00 97.06 82 TRP A CA 1
ATOM 641 C C . TRP A 1 82 ? 5.058 2.585 -0.721 1.00 97.06 82 TRP A C 1
ATOM 643 O O . TRP A 1 82 ? 5.485 1.997 -1.706 1.00 97.06 82 TRP A O 1
ATOM 653 N N . LYS A 1 83 ? 5.660 3.681 -0.239 1.00 95.44 83 LYS A N 1
ATOM 654 C CA . LYS A 1 83 ? 6.879 4.241 -0.848 1.00 95.44 83 LYS A CA 1
ATOM 655 C C . LYS A 1 83 ? 8.003 3.210 -0.937 1.00 95.44 83 LYS A C 1
ATOM 657 O O . LYS A 1 83 ? 8.639 3.100 -1.981 1.00 95.44 83 LYS A O 1
ATOM 662 N N . ASN A 1 84 ? 8.207 2.431 0.124 1.00 95.50 84 ASN A N 1
ATOM 663 C CA . ASN A 1 84 ? 9.227 1.383 0.144 1.00 95.50 84 ASN A CA 1
ATOM 664 C C . ASN A 1 84 ? 8.889 0.238 -0.825 1.00 95.50 84 ASN A C 1
ATOM 666 O O . ASN A 1 84 ? 9.761 -0.190 -1.579 1.00 95.50 84 ASN A O 1
ATOM 670 N N . MET A 1 85 ? 7.631 -0.223 -0.847 1.00 96.56 85 MET A N 1
ATOM 671 C CA . MET A 1 85 ? 7.171 -1.245 -1.800 1.00 96.56 85 MET A CA 1
ATOM 672 C C . MET A 1 85 ? 7.327 -0.768 -3.248 1.00 96.56 85 MET A C 1
ATOM 674 O O . MET A 1 85 ? 7.879 -1.479 -4.077 1.00 96.56 85 MET A O 1
ATOM 678 N N . ASN A 1 86 ? 6.899 0.459 -3.545 1.00 94.25 86 ASN A N 1
ATOM 679 C CA . ASN A 1 86 ? 6.956 1.036 -4.883 1.00 94.25 86 ASN A CA 1
ATOM 680 C C . ASN A 1 86 ? 8.394 1.240 -5.369 1.00 94.25 86 ASN A C 1
ATOM 682 O O . ASN A 1 86 ? 8.682 1.012 -6.540 1.00 94.25 86 ASN A O 1
ATOM 686 N N . HIS A 1 87 ? 9.310 1.614 -4.474 1.00 94.50 87 HIS A N 1
ATOM 687 C CA . HIS A 1 87 ? 10.734 1.662 -4.794 1.00 94.50 87 HIS A CA 1
ATOM 688 C C . HIS A 1 87 ? 11.279 0.272 -5.155 1.00 94.50 87 HIS A C 1
ATOM 690 O O . HIS A 1 87 ? 11.932 0.122 -6.184 1.00 94.50 87 HIS A O 1
ATOM 696 N N . ALA A 1 88 ? 10.972 -0.755 -4.354 1.00 93.25 88 ALA A N 1
ATOM 697 C CA . ALA A 1 88 ? 11.391 -2.128 -4.640 1.00 93.25 88 ALA A CA 1
ATOM 698 C C . ALA A 1 88 ? 10.818 -2.648 -5.973 1.00 93.25 88 ALA A C 1
ATOM 700 O O . ALA A 1 88 ? 11.559 -3.208 -6.778 1.00 93.25 88 ALA A O 1
ATOM 701 N N . MET A 1 89 ? 9.532 -2.389 -6.245 1.00 92.75 89 MET A N 1
ATOM 702 C CA . MET A 1 89 ? 8.899 -2.716 -7.529 1.00 92.75 89 MET A CA 1
ATOM 703 C C . MET A 1 89 ? 9.561 -1.981 -8.700 1.00 92.75 89 MET A C 1
ATOM 705 O O . MET A 1 89 ? 9.764 -2.578 -9.752 1.00 92.75 89 MET A O 1
ATOM 709 N N . GLY A 1 90 ? 9.942 -0.711 -8.526 1.00 91.38 90 GLY A N 1
ATOM 710 C CA . GLY A 1 90 ? 10.652 0.060 -9.549 1.00 91.38 90 GLY A CA 1
ATOM 711 C C . GLY A 1 90 ? 12.022 -0.528 -9.895 1.00 91.38 90 GLY A C 1
ATOM 712 O O . GLY A 1 90 ? 12.354 -0.645 -11.072 1.00 91.38 90 GLY A O 1
ATOM 713 N N . VAL A 1 91 ? 12.786 -0.958 -8.885 1.00 93.62 91 VAL A N 1
ATOM 714 C CA . VAL A 1 91 ? 14.070 -1.650 -9.092 1.00 93.62 91 VAL A CA 1
ATOM 715 C C . VAL A 1 91 ? 13.858 -2.977 -9.820 1.00 93.62 91 VAL A C 1
ATOM 717 O O . VAL A 1 91 ? 14.531 -3.232 -10.815 1.00 93.62 91 VAL A O 1
ATOM 720 N N . PHE A 1 92 ? 12.898 -3.794 -9.371 1.00 92.38 92 PHE A N 1
ATOM 721 C CA . PHE A 1 92 ? 12.569 -5.061 -10.028 1.00 92.38 92 PHE A CA 1
ATOM 722 C C . PHE A 1 92 ? 12.177 -4.856 -11.497 1.00 92.38 92 PHE A C 1
ATOM 724 O O . PHE A 1 92 ? 12.726 -5.516 -12.374 1.00 92.38 92 PHE A O 1
ATOM 731 N N . ASN A 1 93 ? 11.284 -3.903 -11.774 1.00 90.94 93 ASN A N 1
ATOM 732 C CA . ASN A 1 93 ? 10.848 -3.592 -13.132 1.00 90.94 93 ASN A CA 1
ATOM 733 C C . ASN A 1 93 ? 12.014 -3.121 -14.016 1.00 90.94 93 ASN A C 1
ATOM 735 O O . ASN A 1 93 ? 12.116 -3.532 -15.166 1.00 90.94 93 ASN A O 1
ATOM 739 N N . GLY A 1 94 ? 12.927 -2.305 -13.478 1.00 91.31 94 GLY A N 1
ATOM 740 C CA . GLY A 1 94 ? 14.130 -1.881 -14.200 1.00 91.31 94 GLY A CA 1
ATOM 741 C C . GLY A 1 94 ? 15.040 -3.053 -14.584 1.00 91.31 94 GLY A C 1
ATOM 742 O O . GLY A 1 94 ? 15.482 -3.134 -15.729 1.00 91.31 94 GLY A O 1
ATOM 743 N N . LEU A 1 95 ? 15.267 -3.989 -13.657 1.00 92.56 95 LEU A N 1
ATOM 744 C CA . LEU A 1 95 ? 16.050 -5.202 -13.918 1.00 92.56 95 LEU A CA 1
ATOM 745 C C . LEU A 1 95 ? 15.364 -6.123 -14.934 1.00 92.56 95 LEU A C 1
ATOM 747 O O . LEU A 1 95 ? 16.023 -6.645 -15.830 1.00 92.56 95 LEU A O 1
ATOM 751 N N . TYR A 1 96 ? 14.045 -6.291 -14.818 1.00 88.25 96 TYR A N 1
ATOM 752 C CA . TYR A 1 96 ? 13.250 -7.085 -15.753 1.00 88.25 96 TYR A CA 1
ATOM 753 C C . TYR A 1 96 ? 13.361 -6.543 -17.183 1.00 88.25 96 TYR A C 1
ATOM 755 O O . TYR A 1 96 ? 13.681 -7.283 -18.109 1.00 88.25 96 TYR A O 1
ATOM 763 N N . ILE A 1 97 ? 13.180 -5.231 -17.346 1.00 89.62 97 ILE A N 1
ATOM 764 C CA . ILE A 1 97 ? 13.308 -4.545 -18.634 1.00 89.62 97 ILE A CA 1
ATOM 765 C C . ILE A 1 97 ? 14.726 -4.707 -19.207 1.00 89.62 97 ILE A C 1
ATOM 767 O O . ILE A 1 97 ? 14.885 -4.990 -20.392 1.00 89.62 97 ILE A O 1
ATOM 771 N N . GLN A 1 98 ? 15.767 -4.568 -18.379 1.00 86.69 98 GLN A N 1
ATOM 772 C CA . GLN A 1 98 ? 17.151 -4.758 -18.822 1.00 86.69 98 GLN A CA 1
ATOM 773 C C . GLN A 1 98 ? 17.394 -6.178 -19.356 1.00 86.69 98 GLN A C 1
ATOM 775 O O . GLN A 1 98 ? 18.044 -6.335 -20.389 1.00 86.69 98 GLN A O 1
ATOM 780 N N . GLN A 1 99 ? 16.863 -7.201 -18.683 1.00 85.69 99 GLN A N 1
ATOM 781 C CA . GLN A 1 99 ? 16.977 -8.588 -19.133 1.00 85.69 99 GLN A CA 1
ATOM 782 C C . GLN A 1 99 ? 16.255 -8.821 -20.469 1.00 85.69 99 GLN A C 1
ATOM 784 O O . GLN A 1 99 ? 16.809 -9.470 -21.357 1.00 85.69 99 GLN A O 1
ATOM 789 N N . ASP A 1 100 ? 15.051 -8.271 -20.628 1.00 82.62 100 ASP A N 1
ATOM 790 C CA . ASP A 1 100 ? 14.240 -8.405 -21.846 1.00 82.62 100 ASP A CA 1
ATOM 791 C C . ASP A 1 100 ? 14.922 -7.766 -23.074 1.00 82.62 100 ASP A C 1
ATOM 793 O O . ASP A 1 100 ? 15.031 -8.379 -24.143 1.00 82.62 100 ASP A O 1
ATOM 797 N N . TYR A 1 101 ? 15.504 -6.573 -22.899 1.00 76.81 101 TYR A N 1
ATOM 798 C CA . TYR A 1 101 ? 16.300 -5.922 -23.945 1.00 76.81 101 TYR A CA 1
ATOM 799 C C . TYR A 1 101 ? 17.539 -6.735 -24.337 1.00 76.81 101 TYR A C 1
ATOM 801 O O . TYR A 1 101 ? 17.855 -6.842 -25.525 1.00 76.81 101 TYR A O 1
ATOM 809 N N . VAL A 1 102 ? 18.245 -7.316 -23.363 1.00 72.19 102 VAL A N 1
ATOM 810 C CA . VAL A 1 102 ? 19.437 -8.137 -23.628 1.00 72.19 102 VAL A CA 1
ATOM 811 C C . VAL A 1 102 ? 19.068 -9.422 -24.371 1.00 72.19 102 VAL A C 1
ATOM 813 O O . VAL A 1 102 ? 19.775 -9.781 -25.312 1.00 72.19 102 VAL A O 1
ATOM 816 N N . SER A 1 103 ? 17.953 -10.071 -24.017 1.00 71.81 103 SER A N 1
ATOM 817 C CA . SER A 1 103 ? 17.458 -11.255 -24.736 1.00 71.81 103 SER A CA 1
ATOM 818 C C . SER A 1 103 ? 17.160 -10.923 -26.193 1.00 71.81 103 SER A C 1
ATOM 820 O O . SER A 1 103 ? 17.677 -11.572 -27.094 1.00 71.81 103 SER A O 1
ATOM 822 N N . THR A 1 104 ? 16.429 -9.833 -26.433 1.00 72.69 104 THR A N 1
ATOM 823 C CA . THR A 1 104 ? 16.070 -9.402 -27.790 1.00 72.69 104 THR A CA 1
ATOM 824 C C . THR A 1 104 ? 17.306 -9.097 -28.644 1.00 72.69 104 THR A C 1
ATOM 826 O O . THR A 1 104 ? 17.353 -9.435 -29.826 1.00 72.69 104 THR A O 1
ATOM 829 N N . ILE A 1 105 ? 18.335 -8.461 -28.075 1.00 71.19 105 ILE A N 1
ATOM 830 C CA . ILE A 1 105 ? 19.587 -8.196 -28.800 1.00 71.19 105 ILE A CA 1
ATOM 831 C C . ILE A 1 105 ? 20.350 -9.492 -29.079 1.00 71.19 105 ILE A C 1
ATOM 833 O O . ILE A 1 105 ? 20.867 -9.655 -30.184 1.00 71.19 105 ILE A O 1
ATOM 837 N N . PHE A 1 106 ? 20.413 -10.412 -28.117 1.00 65.56 106 PHE A N 1
ATOM 838 C CA . PHE A 1 106 ? 21.084 -11.695 -28.299 1.00 65.56 106 PHE A CA 1
ATOM 839 C C . PHE A 1 106 ? 20.390 -12.558 -29.362 1.00 65.56 106 PHE A C 1
ATOM 841 O O . PHE A 1 106 ? 21.065 -13.107 -30.231 1.00 65.56 106 PHE A O 1
ATOM 848 N N . ASP A 1 107 ? 19.058 -12.598 -29.362 1.00 71.88 107 ASP A N 1
ATOM 849 C CA . ASP A 1 107 ? 18.263 -13.316 -30.360 1.00 71.88 107 ASP A CA 1
ATOM 850 C C . ASP A 1 107 ? 18.449 -12.713 -31.760 1.00 71.88 107 ASP A C 1
ATOM 852 O O . ASP A 1 107 ? 18.675 -13.440 -32.728 1.00 71.88 107 ASP A O 1
ATOM 856 N N . ASN A 1 108 ? 18.463 -11.379 -31.873 1.00 66.44 108 ASN A N 1
ATOM 857 C CA . ASN A 1 108 ? 18.746 -10.690 -33.136 1.00 66.44 108 ASN A CA 1
ATOM 858 C C . ASN A 1 108 ? 20.192 -10.902 -33.613 1.00 66.44 108 ASN A C 1
ATOM 860 O O . ASN A 1 108 ? 20.436 -11.026 -34.813 1.00 66.44 108 ASN A O 1
ATOM 864 N N . PHE A 1 109 ? 21.166 -10.949 -32.704 1.00 66.06 109 PHE A N 1
ATOM 865 C CA . PHE A 1 109 ? 22.559 -11.234 -33.049 1.00 66.06 109 PHE A CA 1
ATOM 866 C C . PHE A 1 109 ? 22.740 -12.689 -33.504 1.00 66.06 109 PHE A C 1
ATOM 868 O O . PHE A 1 109 ? 23.360 -12.929 -34.538 1.00 66.06 109 PHE A O 1
ATOM 875 N N . SER A 1 110 ? 22.135 -13.645 -32.798 1.00 67.06 110 SER A N 1
ATOM 876 C CA . SER A 1 110 ? 22.114 -15.066 -33.163 1.00 67.06 110 SER A CA 1
ATOM 877 C C . SER A 1 110 ? 21.442 -15.297 -34.524 1.00 67.06 110 SER A C 1
ATOM 879 O O . SER A 1 110 ? 22.005 -15.960 -35.394 1.00 67.06 110 SER A O 1
ATOM 881 N N . ALA A 1 111 ? 20.288 -14.668 -34.770 1.00 62.44 111 ALA A N 1
ATOM 882 C CA . ALA A 1 111 ? 19.590 -14.750 -36.052 1.00 62.44 111 ALA A CA 1
ATOM 883 C C . ALA A 1 111 ? 20.425 -14.183 -37.216 1.00 62.44 111 ALA A C 1
ATOM 885 O O 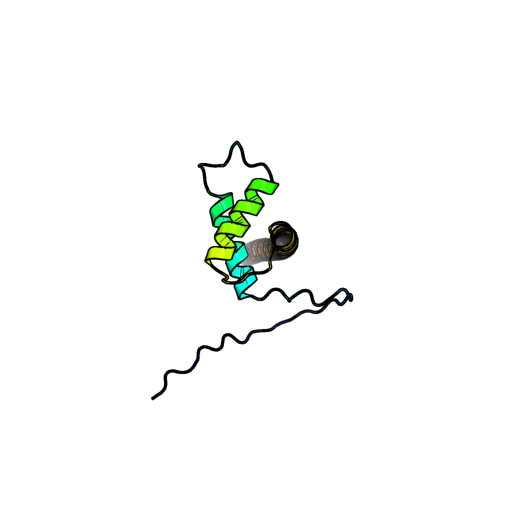. ALA A 1 111 ? 20.476 -14.785 -38.288 1.00 62.44 111 ALA A O 1
ATOM 886 N N . ASN A 1 112 ? 21.125 -13.064 -37.004 1.00 60.19 112 ASN A N 1
ATOM 887 C CA . ASN A 1 112 ? 22.007 -12.481 -38.019 1.00 60.19 112 ASN A CA 1
ATOM 888 C C . ASN A 1 112 ? 23.291 -13.302 -38.238 1.00 60.19 112 ASN A C 1
ATOM 890 O O . ASN A 1 112 ? 23.778 -13.367 -39.366 1.00 60.19 112 ASN A O 1
ATOM 894 N N . ALA A 1 113 ? 23.818 -13.966 -37.205 1.00 60.81 113 ALA A N 1
ATOM 895 C CA . ALA A 1 113 ? 24.961 -14.871 -37.334 1.00 60.81 113 ALA A CA 1
ATOM 896 C C . ALA A 1 113 ? 24.617 -16.123 -38.167 1.00 60.81 113 ALA A C 1
ATOM 898 O O . ALA A 1 113 ? 25.420 -16.542 -38.995 1.00 60.81 113 ALA A O 1
ATOM 899 N N . VAL A 1 114 ? 23.403 -16.669 -38.026 1.00 59.00 114 VAL A N 1
ATOM 900 C CA . VAL A 1 114 ? 22.934 -17.839 -38.801 1.00 59.00 114 VAL A CA 1
ATOM 901 C C . VAL A 1 114 ? 22.714 -17.517 -40.288 1.00 59.00 114 VAL A C 1
ATOM 903 O O . VAL A 1 114 ? 22.871 -18.389 -41.143 1.00 59.00 114 VAL A O 1
ATOM 906 N N . VAL A 1 115 ? 22.376 -16.270 -40.631 1.00 58.38 115 VAL A N 1
ATOM 907 C CA . VAL A 1 115 ? 22.181 -15.841 -42.032 1.00 58.38 115 VAL A CA 1
ATOM 908 C C . VAL A 1 115 ? 23.516 -15.561 -42.747 1.00 58.38 115 VAL A C 1
ATOM 910 O O . VAL A 1 115 ? 23.580 -15.654 -43.971 1.00 58.38 115 VAL A O 1
ATOM 913 N N . GLY A 1 116 ? 24.596 -15.287 -42.006 1.00 55.50 116 GLY A N 1
ATOM 914 C CA . GLY A 1 116 ? 25.912 -14.922 -42.549 1.00 55.50 116 GLY A CA 1
ATOM 915 C C . GLY A 1 116 ? 26.785 -16.062 -43.103 1.00 55.50 116 GLY A C 1
ATOM 916 O O . GLY A 1 116 ? 27.819 -15.769 -43.690 1.00 55.50 116 GLY A O 1
ATOM 917 N N . GLU A 1 117 ? 26.400 -17.336 -42.958 1.00 53.38 117 GLU A N 1
ATOM 918 C CA . GLU A 1 117 ? 27.193 -18.503 -43.415 1.00 53.38 117 GLU A CA 1
ATOM 919 C C . GLU A 1 117 ? 26.696 -19.146 -44.732 1.00 53.38 117 GLU A C 1
ATOM 921 O O . GLU A 1 117 ? 27.184 -20.200 -45.139 1.00 53.38 117 GLU A O 1
ATOM 926 N N . ARG A 1 118 ? 25.747 -18.524 -45.450 1.00 49.91 118 ARG A N 1
ATOM 927 C CA . ARG A 1 118 ? 25.360 -18.930 -46.820 1.00 49.91 118 ARG A CA 1
ATOM 928 C C . ARG A 1 118 ? 25.719 -17.867 -47.855 1.00 49.91 118 ARG A C 1
ATOM 930 O O . ARG A 1 118 ? 24.827 -17.263 -48.447 1.00 49.91 118 ARG A O 1
ATOM 937 N N . THR A 1 119 ? 27.007 -17.685 -48.112 1.00 42.94 119 THR A N 1
ATOM 938 C CA . THR A 1 119 ? 27.516 -17.114 -49.372 1.00 42.94 119 THR A CA 1
ATOM 939 C C . THR A 1 119 ? 28.828 -17.771 -49.734 1.00 42.94 119 THR A C 1
ATOM 941 O O . THR A 1 119 ? 29.693 -17.818 -48.833 1.00 42.94 119 THR A O 1
#

Foldseek 3Di:
DDPDDPPPDDPPDPDDDDDDPCPPDQDPQLVVLLVVLLVVLVPPPVCVPPDDVLNSLVSSVVSSCVRVPPDPDDSVNSVVVVVVVVVVVVVVVVVVVVVVVVVVVVVVVVVVVVVPPPD

Organism: Artemisia annua (NCBI:txid35608)

Radius of gyration: 22.17 Å; Cα contacts (8 Å, |Δi|>4): 34; chains: 1; bounding box: 42×55×69 Å

Mean predicted aligned error: 13.84 Å

pLDDT: mean 76.4, std 20.75, range [33.31, 98.0]

Sequence (119 aa):
MDGGDLSLNEDVQVGKGNSKADKKNWTAIEEVALAKAWIHISTCKKVGNEQGRDKMWERILEHFAATITDTKRTHHSLNTKWKNMNHAMGVFNGLYIQQDYVSTIFDNFSANAVVGERT

Nearest PDB structures (foldseek):
  2dg6-assembly1_A-2  TM=2.991E-01  e=3.316E+00  Streptomyces coelicolor A3(2)
  2cpt-assembly1_A  TM=2.746E-01  e=4.806E+00  Homo sapiens
  1wr0-assembly1_A  TM=3.360E-01  e=8.919E+00  Homo sapiens
  6q6e-assembly1_A  TM=2.731E-01  e=7.409E+00  Thermochaetoides thermophila